Protein AF-A0A973AAN8-F1 (afdb_monomer_lite)

InterPro domains:
  IPR001633 EAL domain [PS50883] (1-50)
  IPR035919 EAL domain superfamily [G3DSA:3.20.20.450] (1-51)
  IPR035919 EAL domain superfamily [SSF141868] (2-43)

Structure (mmCIF, N/CA/C/O backbone):
data_AF-A0A973AAN8-F1
#
_entry.id   AF-A0A973AAN8-F1
#
loop_
_atom_site.group_PDB
_atom_site.id
_atom_site.type_symbol
_atom_site.label_atom_id
_atom_site.label_alt_id
_atom_site.label_comp_id
_atom_site.label_asym_id
_atom_site.label_entity_id
_atom_site.label_seq_id
_atom_site.pdbx_PDB_ins_code
_atom_site.Cartn_x
_atom_site.Cartn_y
_atom_site.Cartn_z
_atom_site.occupancy
_atom_site.B_iso_or_equiv
_atom_site.auth_seq_id
_atom_site.auth_comp_id
_atom_site.auth_asym_id
_atom_site.auth_atom_id
_atom_site.pdbx_PDB_model_num
ATOM 1 N N . PHE A 1 1 ? -22.031 3.438 8.283 1.00 69.38 1 PHE A N 1
ATOM 2 C CA . PHE A 1 1 ? -20.883 3.659 7.376 1.00 69.38 1 PHE A CA 1
ATOM 3 C C . PHE A 1 1 ? -21.338 4.447 6.154 1.00 69.38 1 PHE A C 1
ATOM 5 O O . PHE A 1 1 ? -22.454 4.236 5.704 1.00 69.38 1 PHE A O 1
ATOM 12 N N . MET A 1 2 ? -20.503 5.343 5.615 1.00 84.56 2 MET A N 1
ATOM 13 C CA . MET A 1 2 ? -20.849 6.275 4.519 1.00 84.56 2 MET A CA 1
ATOM 14 C C . MET A 1 2 ? -21.007 5.615 3.126 1.00 84.56 2 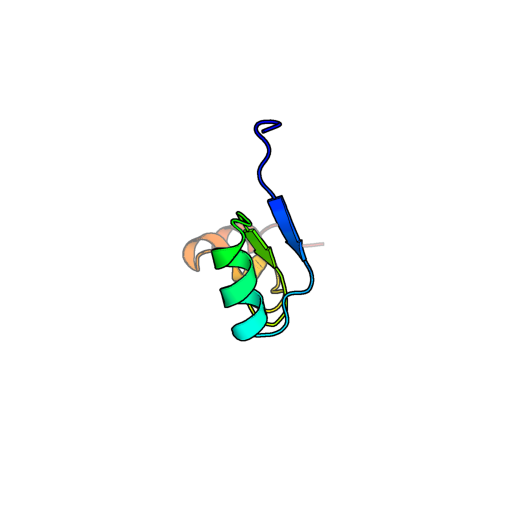MET A C 1
ATOM 16 O O . MET A 1 2 ? -21.100 6.322 2.125 1.00 84.56 2 MET A O 1
ATOM 20 N N . GLY A 1 3 ? -20.993 4.277 3.037 1.00 91.19 3 GLY A N 1
ATOM 21 C CA . GLY A 1 3 ? -21.090 3.536 1.770 1.00 91.19 3 GLY A CA 1
ATOM 22 C C . GLY A 1 3 ? -19.917 3.780 0.812 1.00 91.19 3 GLY A C 1
ATOM 23 O O . GLY A 1 3 ? -20.091 3.722 -0.403 1.00 91.19 3 GLY A O 1
ATOM 24 N N . LYS A 1 4 ? -18.739 4.127 1.342 1.00 94.12 4 LYS A N 1
ATOM 25 C CA . LYS A 1 4 ? -17.528 4.419 0.563 1.00 94.12 4 LYS A CA 1
ATOM 26 C C . LYS A 1 4 ? -16.518 3.290 0.718 1.00 94.12 4 LYS A C 1
ATOM 28 O O . LYS A 1 4 ? -16.450 2.690 1.784 1.00 94.12 4 LYS A O 1
ATOM 33 N N . ARG A 1 5 ? -15.742 3.064 -0.343 1.00 96.50 5 ARG A N 1
ATOM 34 C CA . ARG A 1 5 ? -14.544 2.218 -0.326 1.00 96.50 5 ARG A CA 1
ATOM 35 C C . ARG A 1 5 ? -13.315 3.080 -0.056 1.00 96.50 5 ARG A C 1
ATOM 37 O O . ARG A 1 5 ? -13.287 4.248 -0.447 1.00 96.50 5 ARG A O 1
ATOM 44 N N . THR A 1 6 ? -12.324 2.495 0.586 1.00 96.62 6 THR A N 1
ATOM 45 C CA . THR A 1 6 ? -11.091 3.116 1.061 1.00 96.62 6 THR A CA 1
ATOM 46 C C . THR A 1 6 ? -9.886 2.570 0.302 1.00 96.62 6 THR A C 1
ATOM 48 O O . THR A 1 6 ? -9.874 1.419 -0.131 1.00 96.62 6 THR A O 1
ATOM 51 N N . ILE A 1 7 ? -8.868 3.405 0.113 1.00 97.69 7 ILE A N 1
ATOM 52 C CA . ILE A 1 7 ? -7.581 2.990 -0.444 1.00 97.69 7 ILE A CA 1
ATOM 53 C C . ILE A 1 7 ? -6.465 3.497 0.462 1.00 97.69 7 ILE A C 1
ATOM 55 O O . ILE A 1 7 ? -6.449 4.674 0.822 1.00 97.69 7 ILE A O 1
ATOM 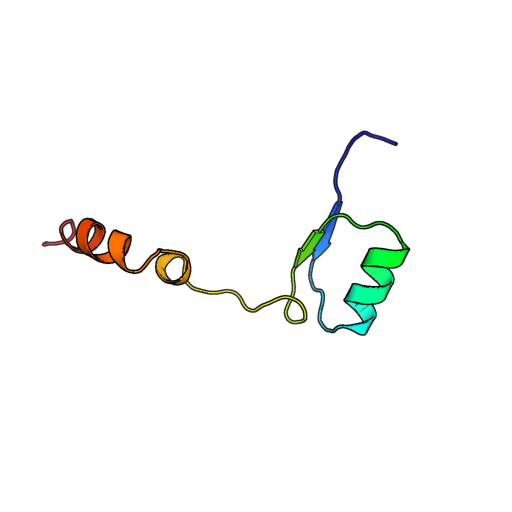59 N N . ALA A 1 8 ? -5.550 2.606 0.835 1.00 98.12 8 ALA A N 1
ATOM 60 C CA . ALA A 1 8 ? -4.303 2.970 1.490 1.00 98.12 8 ALA A CA 1
ATOM 61 C C . ALA A 1 8 ? -3.201 3.145 0.438 1.00 98.12 8 ALA A C 1
ATOM 63 O O . ALA A 1 8 ? -2.886 2.217 -0.311 1.00 98.12 8 ALA A O 1
ATOM 64 N N . GLU A 1 9 ? -2.619 4.338 0.385 1.00 98.12 9 GLU A N 1
ATOM 65 C CA . GLU A 1 9 ? -1.463 4.642 -0.457 1.00 98.12 9 GLU A CA 1
ATOM 66 C C . GLU A 1 9 ? -0.159 4.493 0.340 1.00 98.12 9 GLU A C 1
ATOM 68 O O . GLU A 1 9 ? -0.162 4.571 1.567 1.00 98.12 9 GLU A O 1
ATOM 73 N N . TYR A 1 10 ? 0.958 4.307 -0.370 1.00 97.00 10 TYR A N 1
ATOM 74 C CA . TYR A 1 10 ? 2.305 4.148 0.198 1.00 97.00 10 TYR A CA 1
ATOM 75 C C . TYR A 1 10 ? 2.510 2.869 1.030 1.00 97.00 10 TYR A C 1
ATOM 77 O O . TYR A 1 10 ? 3.262 2.857 1.996 1.00 97.00 10 TYR A O 1
ATOM 85 N N . VAL A 1 11 ? 1.888 1.754 0.636 1.00 98.00 11 VAL A N 1
ATOM 86 C CA . VAL A 1 11 ? 2.129 0.440 1.264 1.00 98.00 11 VAL A CA 1
ATOM 87 C C . VAL A 1 11 ? 3.496 -0.112 0.856 1.00 98.00 11 VAL A C 1
ATOM 89 O O . VAL A 1 11 ? 3.716 -0.406 -0.318 1.00 98.00 11 VAL A O 1
ATOM 92 N N . GLU A 1 12 ? 4.424 -0.264 1.799 1.00 98.12 12 GLU A N 1
ATOM 93 C CA . GLU A 1 12 ? 5.825 -0.601 1.493 1.00 98.12 12 GLU A CA 1
ATOM 94 C C . GLU A 1 12 ? 6.175 -2.088 1.643 1.00 98.12 12 GLU A C 1
ATOM 96 O O . GLU A 1 12 ? 7.137 -2.538 1.023 1.00 98.12 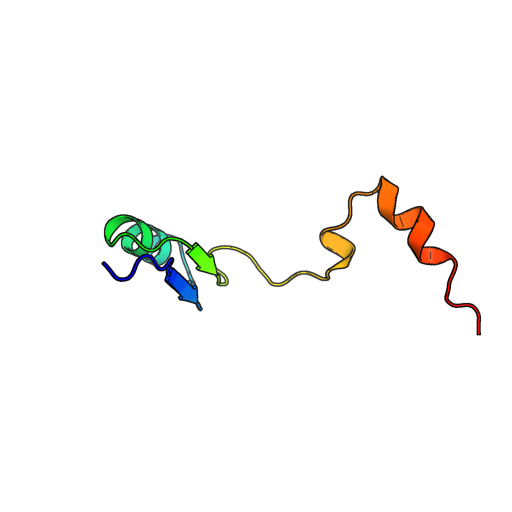12 GLU A O 1
ATOM 101 N N . ASN A 1 13 ? 5.412 -2.858 2.427 1.00 98.19 13 ASN A N 1
ATOM 102 C CA . ASN A 1 13 ? 5.726 -4.256 2.739 1.00 98.19 13 ASN A CA 1
ATOM 103 C C . ASN A 1 13 ? 4.483 -5.088 3.127 1.00 98.19 13 ASN A C 1
ATOM 105 O O . ASN A 1 13 ? 3.377 -4.559 3.278 1.00 98.19 13 ASN A O 1
ATOM 109 N N . ASP A 1 14 ? 4.688 -6.398 3.292 1.00 97.88 14 ASP A N 1
ATOM 110 C CA . ASP A 1 14 ? 3.636 -7.379 3.591 1.00 97.88 14 ASP A CA 1
ATOM 111 C C . ASP A 1 14 ? 3.025 -7.232 4.994 1.00 97.88 14 ASP A C 1
ATOM 113 O O . ASP A 1 14 ? 1.849 -7.548 5.191 1.00 97.88 14 ASP A O 1
ATOM 117 N N . GLU A 1 15 ? 3.785 -6.724 5.969 1.00 98.38 15 GLU A N 1
ATOM 118 C CA . GLU A 1 15 ? 3.286 -6.482 7.330 1.00 98.38 15 GLU A CA 1
ATOM 119 C C . GLU A 1 15 ? 2.217 -5.383 7.324 1.00 98.38 15 GLU A C 1
ATOM 121 O O . GLU A 1 15 ? 1.118 -5.579 7.847 1.00 98.38 15 GLU A O 1
ATOM 126 N N . ILE A 1 16 ? 2.482 -4.264 6.637 1.00 98.19 16 ILE A N 1
ATOM 127 C CA . ILE A 1 16 ? 1.504 -3.183 6.444 1.00 98.19 16 ILE A CA 1
ATOM 128 C C . ILE A 1 16 ? 0.266 -3.722 5.722 1.00 98.19 16 ILE A C 1
ATOM 130 O O . ILE A 1 16 ? -0.862 -3.455 6.133 1.00 98.19 16 ILE A O 1
ATOM 134 N N . LEU A 1 17 ? 0.458 -4.512 4.663 1.00 97.75 17 LEU A N 1
ATOM 135 C CA . LEU A 1 17 ? -0.646 -5.085 3.894 1.00 97.75 17 LEU A CA 1
ATOM 136 C C . LEU A 1 17 ? -1.526 -6.020 4.742 1.00 97.75 17 LEU A C 1
ATOM 138 O O . LEU A 1 17 ? -2.743 -6.053 4.556 1.00 97.75 17 LEU A O 1
ATOM 142 N N . THR A 1 18 ? -0.926 -6.761 5.673 1.00 98.31 18 THR A N 1
ATOM 143 C CA . THR A 1 18 ? -1.639 -7.637 6.612 1.00 98.31 18 THR A CA 1
ATOM 144 C C . THR A 1 18 ? -2.520 -6.820 7.553 1.00 98.31 18 THR A C 1
ATOM 146 O O . THR A 1 18 ? -3.724 -7.060 7.613 1.00 98.31 18 THR A O 1
ATOM 149 N N . ILE A 1 19 ? -1.966 -5.779 8.178 1.00 98.38 19 ILE A N 1
ATOM 150 C CA . ILE A 1 19 ? -2.713 -4.891 9.082 1.00 98.38 19 ILE A CA 1
ATOM 151 C C . ILE A 1 19 ? -3.867 -4.195 8.346 1.00 98.38 19 ILE A C 1
ATOM 153 O O . ILE A 1 19 ? -4.982 -4.127 8.858 1.00 98.38 19 ILE A O 1
ATOM 157 N N . LEU A 1 20 ? -3.638 -3.709 7.120 1.00 98.31 20 LEU A N 1
ATOM 158 C CA . LEU A 1 20 ? -4.673 -3.044 6.317 1.00 98.31 20 LEU A CA 1
ATOM 159 C C . LEU A 1 20 ? -5.874 -3.955 6.030 1.00 98.31 20 LEU A C 1
ATOM 161 O O . LEU A 1 20 ? -7.014 -3.487 6.039 1.00 98.31 20 LEU A O 1
ATOM 165 N N . ARG A 1 21 ? -5.632 -5.254 5.813 1.00 96.94 21 ARG A N 1
ATOM 166 C CA . ARG A 1 21 ? -6.702 -6.248 5.650 1.00 96.94 21 ARG A CA 1
ATOM 167 C C . ARG A 1 21 ? -7.477 -6.457 6.948 1.00 96.94 21 ARG A C 1
ATOM 169 O O . ARG A 1 21 ? -8.702 -6.512 6.906 1.00 96.94 21 ARG A O 1
ATOM 176 N N . GLU A 1 22 ? -6.788 -6.543 8.082 1.00 98.38 22 GLU A N 1
ATOM 177 C CA . GLU A 1 22 ? -7.410 -6.750 9.397 1.00 98.38 22 GLU A CA 1
ATOM 178 C C . GLU A 1 22 ? -8.315 -5.584 9.813 1.00 98.38 22 GLU A C 1
ATOM 180 O O . GLU A 1 22 ? -9.399 -5.807 10.350 1.00 98.38 22 GLU A O 1
ATOM 185 N N . ILE A 1 23 ? -7.914 -4.342 9.519 1.00 97.12 23 ILE A N 1
ATOM 186 C CA . ILE A 1 23 ? -8.710 -3.145 9.845 1.00 97.12 23 ILE A CA 1
ATOM 187 C C . ILE A 1 23 ? -9.798 -2.830 8.802 1.00 97.12 23 ILE A C 1
ATOM 189 O O . ILE A 1 23 ? -10.545 -1.865 8.970 1.00 97.12 23 ILE A O 1
ATOM 193 N N . GLY A 1 24 ? -9.901 -3.627 7.734 1.00 96.62 24 GLY A N 1
ATOM 194 C CA . GLY A 1 24 ? -10.971 -3.530 6.740 1.00 96.62 24 GLY A CA 1
ATOM 195 C C . GLY A 1 24 ? -10.775 -2.463 5.660 1.00 96.62 24 GLY A C 1
ATOM 196 O O . GLY A 1 24 ? -11.763 -1.900 5.191 1.00 96.62 24 GLY A O 1
ATOM 197 N N . VAL A 1 25 ? -9.535 -2.170 5.253 1.00 97.62 25 VAL A N 1
ATOM 198 C CA . VAL A 1 25 ? -9.274 -1.322 4.075 1.00 97.62 25 VAL A CA 1
ATOM 199 C C . VAL A 1 25 ? -9.560 -2.098 2.786 1.00 97.62 25 VAL A C 1
ATOM 201 O O . VAL A 1 25 ? -9.140 -3.244 2.636 1.00 97.62 25 VAL A O 1
ATOM 204 N N . ASP A 1 26 ? -10.248 -1.467 1.830 1.00 97.62 26 ASP A N 1
ATOM 205 C CA . ASP A 1 26 ? -10.709 -2.142 0.608 1.00 97.62 26 ASP A CA 1
ATOM 206 C C . ASP A 1 26 ? -9.599 -2.344 -0.437 1.00 97.62 26 ASP A C 1
ATOM 208 O O . ASP A 1 26 ? -9.571 -3.361 -1.132 1.00 97.62 26 ASP A O 1
ATOM 212 N N . PHE A 1 27 ? -8.693 -1.371 -0.576 1.00 98.00 27 PHE A N 1
ATOM 213 C CA . PHE A 1 27 ? -7.634 -1.377 -1.588 1.00 98.00 27 PHE A CA 1
ATOM 214 C C . PHE A 1 27 ? -6.295 -0.879 -1.040 1.00 98.00 27 PHE A C 1
ATOM 216 O O . PHE A 1 27 ? -6.236 -0.093 -0.097 1.00 98.00 27 PHE A O 1
ATOM 223 N N . ALA A 1 28 ? -5.205 -1.284 -1.691 1.00 97.94 28 ALA A N 1
ATOM 224 C CA . ALA A 1 28 ? -3.852 -0.869 -1.344 1.00 97.94 28 ALA A CA 1
ATOM 225 C C . ALA A 1 28 ? -3.029 -0.552 -2.598 1.00 97.94 28 ALA A C 1
ATOM 227 O O . ALA A 1 28 ? -3.117 -1.260 -3.603 1.00 97.94 28 ALA A O 1
ATOM 228 N N . GLN A 1 29 ? -2.189 0.479 -2.514 1.00 98.31 29 GLN A N 1
ATOM 229 C CA . GLN A 1 29 ? -1.185 0.818 -3.517 1.00 98.31 29 GLN A CA 1
ATOM 230 C C . GLN A 1 29 ? 0.140 1.175 -2.836 1.00 98.31 29 GLN A C 1
ATOM 232 O O . GLN A 1 29 ? 0.188 1.968 -1.900 1.00 98.31 29 GLN A O 1
ATOM 237 N N . GLY A 1 30 ? 1.242 0.644 -3.357 1.00 97.19 30 GLY A N 1
ATOM 238 C CA . GLY A 1 30 ? 2.589 0.995 -2.920 1.00 97.19 30 GLY A CA 1
ATOM 239 C C . GLY A 1 30 ? 3.612 -0.050 -3.351 1.00 97.19 30 GLY A C 1
ATOM 240 O O . GLY A 1 30 ? 3.260 -1.037 -3.997 1.00 97.19 30 GLY A O 1
ATOM 241 N N . PHE A 1 31 ? 4.881 0.167 -3.007 1.00 96.56 31 PHE A N 1
ATOM 242 C CA . PHE A 1 31 ? 5.980 -0.724 -3.395 1.00 96.56 31 PHE A CA 1
ATOM 243 C C . PHE A 1 31 ? 5.833 -2.162 -2.880 1.00 96.56 31 PHE A C 1
ATOM 245 O O . PHE A 1 31 ? 6.310 -3.071 -3.557 1.00 96.56 31 PHE A O 1
ATOM 252 N N . GLY A 1 32 ? 5.144 -2.364 -1.755 1.00 95.38 32 GLY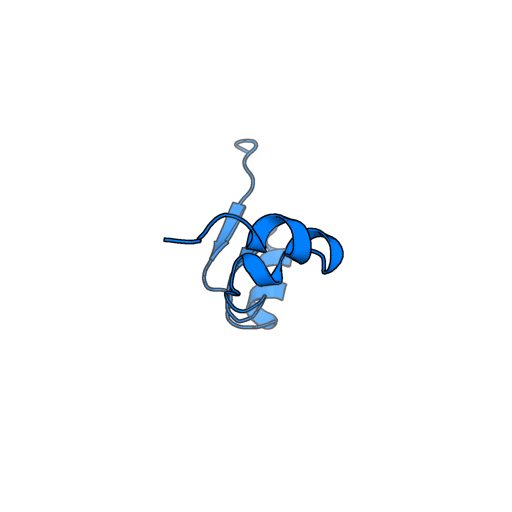 A N 1
ATOM 253 C CA . GLY A 1 32 ? 4.794 -3.682 -1.221 1.00 95.38 32 GLY A CA 1
ATOM 254 C C . GLY A 1 32 ? 3.682 -4.394 -1.999 1.00 95.38 32 GLY A C 1
ATOM 255 O O . GLY A 1 32 ? 3.510 -5.593 -1.844 1.00 95.38 32 GLY A O 1
ATOM 256 N N . VAL A 1 33 ? 2.941 -3.685 -2.860 1.00 96.19 33 VAL A N 1
ATOM 257 C CA . VAL A 1 33 ? 1.907 -4.266 -3.740 1.00 96.19 33 VAL A CA 1
ATOM 258 C C . VAL A 1 33 ? 2.436 -4.448 -5.162 1.00 96.19 33 VAL A C 1
ATOM 260 O O . VAL A 1 33 ? 2.243 -5.487 -5.787 1.00 96.19 33 VAL A O 1
ATOM 263 N N . GLY A 1 34 ? 3.101 -3.429 -5.700 1.00 95.06 34 GLY A N 1
ATOM 264 C CA . GLY A 1 34 ? 3.623 -3.448 -7.057 1.00 95.06 34 GLY A CA 1
ATOM 265 C C . GLY A 1 34 ? 4.241 -2.114 -7.453 1.00 95.06 34 GLY A C 1
ATOM 266 O O . GLY A 1 34 ? 3.886 -1.051 -6.943 1.00 95.06 34 GLY A O 1
ATOM 267 N N . ARG A 1 35 ? 5.191 -2.154 -8.390 1.00 94.12 35 ARG A N 1
ATOM 268 C CA . ARG A 1 35 ? 5.809 -0.936 -8.929 1.00 94.12 35 ARG A CA 1
ATOM 269 C C . ARG A 1 35 ? 4.932 -0.323 -10.014 1.00 94.12 35 ARG A C 1
ATOM 271 O O . ARG A 1 35 ? 4.252 -1.032 -10.748 1.00 94.12 35 ARG A O 1
ATOM 278 N N . LYS A 1 36 ? 5.017 1.003 -10.163 1.00 92.00 36 LYS A N 1
ATOM 279 C CA . LYS A 1 36 ? 4.473 1.695 -11.338 1.00 92.00 36 LYS A CA 1
ATOM 280 C C . LYS A 1 36 ? 5.074 1.092 -12.610 1.00 92.00 36 LYS A C 1
ATOM 282 O O . LYS A 1 36 ? 6.292 0.934 -12.701 1.00 92.00 36 LYS A O 1
ATOM 287 N N . ILE A 1 37 ? 4.222 0.785 -13.578 1.00 93.88 37 ILE A N 1
ATOM 288 C CA . ILE A 1 37 ? 4.616 0.259 -14.886 1.00 93.88 37 ILE A CA 1
ATOM 289 C C . ILE A 1 37 ? 4.056 1.154 -15.996 1.00 93.88 37 ILE A C 1
ATOM 291 O O . ILE A 1 37 ? 3.052 1.837 -15.777 1.00 93.88 37 ILE A O 1
ATOM 295 N N . PRO A 1 38 ? 4.688 1.190 -17.183 1.00 93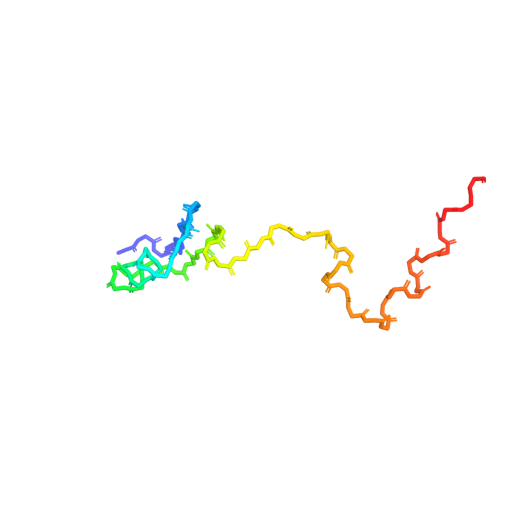.38 38 PRO A N 1
ATOM 296 C CA . PRO A 1 38 ? 4.111 1.856 -18.344 1.00 93.38 38 PRO A CA 1
ATOM 297 C C . PRO A 1 38 ? 2.725 1.296 -18.673 1.00 93.38 38 PRO A C 1
ATOM 299 O O . PRO A 1 38 ? 2.500 0.094 -18.560 1.00 93.38 38 PRO A O 1
ATOM 302 N N . LEU A 1 39 ? 1.821 2.146 -19.166 1.00 90.75 39 LEU A N 1
ATOM 303 C CA . LEU A 1 39 ? 0.483 1.7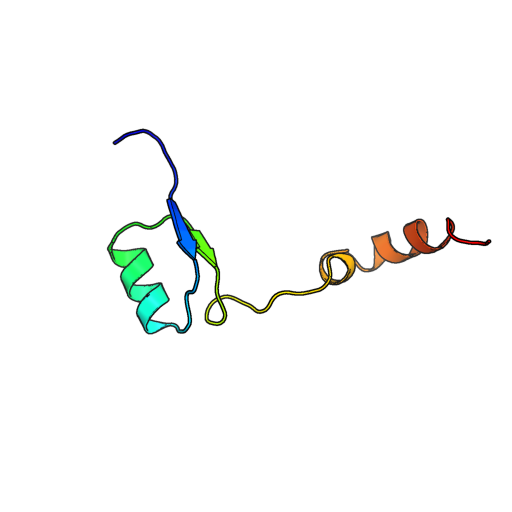15 -19.588 1.00 90.75 39 LEU A CA 1
ATOM 304 C C . LEU A 1 39 ? 0.538 0.619 -20.665 1.00 90.75 39 LEU A C 1
ATOM 306 O O . LEU A 1 39 ? -0.286 -0.287 -20.674 1.00 90.75 39 LEU A O 1
ATOM 310 N N . THR A 1 40 ? 1.545 0.659 -21.540 1.00 91.00 40 THR A N 1
ATOM 311 C CA . THR A 1 40 ? 1.768 -0.368 -22.567 1.00 91.00 40 THR A CA 1
ATOM 312 C C . THR A 1 40 ? 2.034 -1.754 -21.987 1.00 91.00 40 THR A C 1
ATOM 314 O O . THR A 1 40 ? 1.690 -2.739 -22.628 1.00 91.00 40 THR A O 1
ATOM 317 N N . ALA A 1 41 ? 2.583 -1.850 -20.773 1.00 89.94 41 ALA A N 1
ATOM 318 C CA . ALA A 1 41 ? 2.806 -3.127 -20.099 1.00 89.94 41 ALA A CA 1
ATOM 319 C C . ALA A 1 41 ? 1.503 -3.771 -19.586 1.00 89.94 41 ALA A C 1
ATOM 321 O O . ALA A 1 41 ? 1.511 -4.942 -19.223 1.00 89.94 41 ALA A O 1
ATOM 322 N N . LEU A 1 42 ? 0.390 -3.026 -19.568 1.00 89.56 42 LEU A N 1
ATOM 323 C CA . LEU A 1 42 ? -0.944 -3.545 -19.250 1.00 89.56 42 LEU A CA 1
ATOM 324 C C . LEU A 1 42 ? -1.684 -4.075 -20.487 1.00 89.56 42 LEU A C 1
ATOM 326 O O . LEU A 1 42 ? -2.749 -4.674 -20.345 1.00 89.56 42 LEU A O 1
ATOM 330 N N . LEU A 1 43 ? -1.163 -3.838 -21.697 1.00 90.00 43 LEU A N 1
ATOM 331 C CA . LEU A 1 43 ? -1.805 -4.290 -22.926 1.00 90.00 43 LEU A CA 1
ATOM 332 C C . LEU A 1 43 ? -1.497 -5.777 -23.174 1.00 90.00 43 LEU A C 1
ATOM 334 O O . LEU A 1 43 ? -0.331 -6.171 -23.163 1.00 90.00 43 LEU A O 1
ATOM 338 N N . PRO A 1 44 ? -2.517 -6.601 -23.469 1.00 82.19 44 PRO A N 1
ATOM 339 C CA . PRO A 1 44 ? -2.326 -7.919 -24.060 1.00 82.19 44 PRO A CA 1
ATOM 340 C C . PRO A 1 44 ? -1.463 -7.834 -25.322 1.00 82.19 44 PRO A C 1
ATOM 342 O O . PRO A 1 44 ? -1.616 -6.897 -26.110 1.00 82.19 44 PRO A O 1
ATOM 345 N N . ALA A 1 45 ? -0.606 -8.835 -25.545 1.00 75.19 45 ALA A N 1
ATOM 346 C CA . ALA A 1 45 ? 0.306 -8.882 -26.694 1.00 75.19 45 ALA A CA 1
ATOM 347 C C . ALA A 1 45 ? -0.413 -8.630 -28.037 1.00 75.19 45 ALA A C 1
ATOM 349 O O . ALA A 1 45 ? 0.089 -7.904 -28.895 1.00 75.19 45 ALA A O 1
ATOM 350 N N . GLU A 1 46 ? -1.641 -9.132 -28.163 1.00 73.31 46 GLU A N 1
ATOM 351 C CA . GLU A 1 46 ? -2.467 -9.024 -29.369 1.00 73.31 46 GLU A CA 1
ATOM 352 C C . GLU A 1 46 ? -2.972 -7.599 -29.668 1.00 73.31 46 GLU A C 1
ATOM 354 O O . GLU A 1 46 ? -3.262 -7.265 -30.816 1.00 73.31 46 GLU A O 1
ATOM 359 N N . LEU A 1 47 ? -3.044 -6.720 -28.662 1.00 68.81 47 LEU A N 1
ATOM 360 C CA . LEU A 1 47 ? -3.510 -5.335 -28.820 1.00 68.81 47 LEU A CA 1
ATOM 361 C C . LEU A 1 47 ? -2.382 -4.358 -29.198 1.00 68.81 47 LEU A C 1
ATOM 363 O O . LEU A 1 47 ? -2.656 -3.243 -29.648 1.00 68.81 47 LEU A O 1
ATOM 367 N N . GLY A 1 48 ? -1.115 -4.772 -29.071 1.00 59.72 48 GLY A N 1
ATOM 368 C CA . GLY A 1 48 ? 0.053 -3.936 -29.373 1.00 59.72 48 GLY A CA 1
ATOM 369 C C . GLY A 1 48 ? 0.272 -3.672 -30.868 1.00 59.72 48 GLY A C 1
ATOM 370 O O . GLY A 1 48 ? 0.829 -2.636 -31.236 1.00 59.72 48 GLY A O 1
ATOM 371 N N . SER A 1 49 ? -0.205 -4.561 -31.746 1.00 59.69 49 SER A N 1
ATOM 372 C CA . SER A 1 49 ? 0.006 -4.436 -33.197 1.00 59.69 49 SER A CA 1
ATOM 373 C C . SER A 1 49 ? -0.851 -3.335 -33.843 1.00 59.69 49 SER A C 1
ATOM 375 O O . SER A 1 49 ? -0.412 -2.675 -34.787 1.00 59.69 49 SER A O 1
ATOM 377 N N . THR A 1 50 ? -2.042 -3.070 -33.298 1.00 59.50 50 THR A N 1
ATOM 378 C CA . THR A 1 50 ? -2.991 -2.087 -33.849 1.00 59.50 50 THR A CA 1
ATOM 379 C C . THR A 1 50 ? -2.593 -0.641 -33.524 1.00 59.50 50 THR A C 1
ATOM 381 O O . THR A 1 50 ? -2.786 0.250 -34.350 1.00 59.50 50 THR A O 1
ATOM 384 N N . TYR A 1 51 ? -1.976 -0.389 -32.361 1.00 59.12 51 TYR A N 1
ATOM 385 C CA . TYR A 1 51 ? -1.620 0.968 -31.912 1.00 59.12 51 TYR A CA 1
ATOM 386 C C . TYR A 1 51 ? -0.373 1.545 -32.616 1.00 59.12 51 TYR A C 1
ATOM 388 O O . TYR A 1 51 ? -0.222 2.760 -32.732 1.00 59.12 51 TYR A O 1
ATOM 396 N N . SER A 1 52 ? 0.499 0.697 -33.174 1.00 59.03 52 SER A N 1
ATOM 397 C CA . SER A 1 52 ? 1.767 1.114 -33.799 1.00 59.03 52 SER A CA 1
ATOM 398 C C . SER A 1 52 ? 1.631 1.853 -35.150 1.00 59.03 52 SER A C 1
ATOM 400 O O . SER A 1 52 ? 2.646 2.250 -35.725 1.00 59.03 52 SER A O 1
ATOM 402 N N . ARG A 1 53 ? 0.426 2.053 -35.706 1.00 56.75 53 ARG A N 1
ATOM 403 C CA . ARG A 1 53 ? 0.255 2.615 -37.067 1.00 56.75 53 ARG A CA 1
ATOM 404 C C . ARG A 1 53 ? -0.009 4.126 -37.151 1.00 56.75 53 ARG A C 1
ATOM 406 O O . ARG A 1 53 ? -0.031 4.640 -38.265 1.00 56.75 53 ARG A O 1
ATOM 413 N N . SER A 1 54 ? -0.156 4.851 -36.037 1.00 56.19 54 SER A N 1
ATOM 414 C CA . SER A 1 54 ? -0.630 6.254 -36.052 1.00 56.19 54 SER A CA 1
ATOM 415 C C . SER A 1 54 ? 0.404 7.333 -35.679 1.00 56.19 54 SER A C 1
ATOM 417 O O . SER A 1 54 ? 0.026 8.450 -35.329 1.00 56.19 54 SER A O 1
ATOM 419 N N . THR A 1 55 ? 1.706 7.065 -35.788 1.00 54.53 55 THR A N 1
ATOM 420 C CA . THR A 1 55 ? 2.727 8.128 -35.723 1.00 54.53 55 THR A CA 1
ATOM 421 C C . THR A 1 55 ? 3.774 7.937 -36.814 1.00 54.53 55 THR A C 1
ATOM 423 O O . THR A 1 55 ? 4.903 7.530 -36.553 1.00 54.53 55 THR A O 1
ATOM 426 N N . ARG A 1 56 ? 3.398 8.239 -38.059 1.00 44.06 56 ARG A N 1
ATOM 427 C CA . ARG A 1 56 ? 4.354 8.812 -39.011 1.00 44.06 56 ARG A CA 1
ATOM 428 C C . ARG A 1 56 ? 4.090 10.314 -39.055 1.00 44.06 56 ARG A C 1
ATOM 430 O O . ARG A 1 56 ? 3.028 10.727 -39.512 1.00 44.06 56 ARG A O 1
ATOM 437 N N . LYS A 1 57 ? 5.026 11.093 -38.520 1.00 37.50 57 LYS A N 1
ATOM 438 C CA . LYS A 1 57 ? 5.343 12.404 -39.086 1.00 37.50 57 LYS A CA 1
ATOM 439 C C . LYS A 1 57 ? 6.459 12.193 -40.095 1.00 37.50 57 LYS A C 1
ATOM 441 O O . LYS A 1 57 ? 7.298 11.306 -39.820 1.00 37.50 57 LYS A O 1
#

Radius of gyration: 17.67 Å; chains: 1; bounding box: 27×21×49 Å

pLDDT: mean 86.56, std 16.55, range [37.5, 98.38]

Sequence (57 aa):
FMGKRTIAEYVENDEILTILREIGVDFAQGFGVGRKIPLTALLPAELGSTYSRSTRK

Organism: NCBI:txid2030880

Foldseek 3Di:
DPPDAAEAEADQADVSVVVCVVVPHDYYDHNRVHDDDDPVVVDDPVVVVVVPPPDDD

Secondary structure (DSSP, 8-state):
--S---EEE---SHHHHHHHHHTT-SEEESTTT-----GGGGS-GGGHHHHTTS---